Protein AF-A0A831JRF7-F1 (afdb_monomer)

Nearest PDB structures (foldseek):
  9fu0-assembly1_T  TM=4.481E-01  e=1.270E+00  Mycolicibacterium smegmatis
  1yxb-assembly1_C  TM=6.837E-01  e=8.583E+00  Streptomyces coelicolor
  7qho-assembly1_T  TM=4.606E-01  e=4.838E+00  Corynebacterium glutamicum ATCC 13032

Foldseek 3Di:
DVVVVVVVCCCVVPVVVVCVVVVQWDDDPNDIGGRDHDPPPPPPPDDPPPPDDPVLVVQLVVLVVQLVVCVVVVPVVSNVVSVVSNVVSVVVVCVVVVSVVVPPPPD

Sequence (107 aa):
RRHRKSVYVSLVQTHIPKMERAGMIRFDHHVVTLLKIPENVDVYMEMVEKHDISWSVFYAGISVIFGITGLWFNNIPLVVVSGIYLILSIIQHFRTYRVFSSGNSEE

Mean predicted aligned error: 13.36 Å

Radius of gyration: 23.33 Å; Cα contacts (8 Å, |Δi|>4): 66; chains: 1; bounding box: 46×23×65 Å

Structure (mmCIF, N/CA/C/O backbone):
data_AF-A0A831JRF7-F1
#
_entry.id   AF-A0A831JRF7-F1
#
loop_
_atom_site.group_PDB
_atom_site.id
_atom_site.type_symbol
_atom_site.label_atom_id
_atom_site.label_alt_id
_atom_site.label_comp_id
_atom_site.label_asym_id
_atom_site.label_entity_id
_atom_site.label_seq_id
_atom_site.pdbx_PDB_ins_code
_atom_site.Cartn_x
_atom_site.Cartn_y
_atom_site.Cartn_z
_atom_site.occupancy
_atom_site.B_iso_or_equiv
_atom_site.auth_seq_id
_atom_site.auth_comp_id
_atom_site.auth_asym_id
_atom_site.auth_atom_id
_atom_site.pdbx_PDB_model_num
ATOM 1 N N . ARG A 1 1 ? -1.668 4.698 40.638 1.00 61.50 1 ARG A N 1
ATOM 2 C CA . ARG A 1 1 ? -3.053 4.252 40.977 1.00 61.50 1 ARG A CA 1
ATOM 3 C C . ARG A 1 1 ? -4.151 5.010 40.212 1.00 61.50 1 ARG A C 1
ATOM 5 O O . ARG A 1 1 ? -5.027 4.336 39.689 1.00 61.50 1 ARG A O 1
ATOM 12 N N . ARG A 1 2 ? -4.115 6.353 40.095 1.00 64.25 2 ARG A N 1
ATOM 13 C CA . ARG A 1 2 ? -5.123 7.147 39.343 1.00 64.25 2 ARG A CA 1
ATOM 14 C C . ARG A 1 2 ? -5.305 6.719 37.877 1.00 64.25 2 ARG A C 1
ATOM 16 O O . ARG A 1 2 ? -6.433 6.471 37.473 1.00 64.25 2 ARG A O 1
ATOM 23 N N . HIS A 1 3 ? -4.215 6.527 37.132 1.00 68.12 3 HIS A N 1
ATOM 24 C CA . HIS A 1 3 ? -4.287 6.111 35.722 1.00 68.12 3 HIS A CA 1
ATOM 25 C C . HIS A 1 3 ? -4.990 4.761 35.517 1.00 68.12 3 HIS A C 1
ATOM 27 O O . HIS A 1 3 ? -5.821 4.641 34.629 1.00 68.12 3 HIS A O 1
ATOM 33 N N . ARG A 1 4 ? -4.762 3.768 36.393 1.00 73.81 4 ARG A N 1
ATOM 34 C CA . ARG A 1 4 ? -5.445 2.461 36.297 1.00 73.81 4 ARG A CA 1
ATOM 35 C C . ARG A 1 4 ? -6.962 2.583 36.450 1.00 73.81 4 ARG A C 1
ATOM 37 O O . ARG A 1 4 ? -7.690 1.896 35.749 1.00 73.81 4 ARG A O 1
ATOM 44 N N . LYS A 1 5 ? -7.434 3.465 37.340 1.00 77.06 5 LYS A N 1
ATOM 45 C CA . LYS A 1 5 ? -8.873 3.723 37.509 1.00 77.06 5 LYS A CA 1
ATOM 46 C C . LYS A 1 5 ? -9.468 4.425 36.291 1.00 77.06 5 LYS A C 1
ATOM 48 O O . LYS A 1 5 ? -10.535 4.027 35.855 1.00 77.06 5 LYS A O 1
ATOM 53 N N . SER A 1 6 ? -8.785 5.421 35.727 1.00 77.81 6 SER A N 1
ATOM 54 C CA . SER A 1 6 ? -9.292 6.127 34.540 1.00 77.81 6 SER A CA 1
ATOM 55 C C . SER A 1 6 ? -9.356 5.206 33.314 1.00 77.81 6 SER A C 1
ATOM 57 O O . SER A 1 6 ? -10.356 5.218 32.603 1.00 77.81 6 SER A O 1
ATOM 59 N N . VAL A 1 7 ? -8.343 4.357 33.116 1.00 74.25 7 VAL A N 1
ATOM 60 C CA . VAL A 1 7 ? -8.324 3.362 32.033 1.00 74.25 7 VAL A CA 1
ATOM 61 C C . VAL A 1 7 ? -9.439 2.330 32.216 1.00 74.25 7 VAL A C 1
ATOM 63 O O . VAL A 1 7 ? -10.178 2.067 31.273 1.00 74.25 7 VAL A O 1
ATOM 66 N N . TYR A 1 8 ? -9.611 1.802 33.434 1.00 79.94 8 TYR A N 1
ATOM 67 C CA . TYR A 1 8 ? -10.692 0.863 33.750 1.00 79.94 8 TYR A CA 1
ATOM 68 C C . TYR A 1 8 ? -12.075 1.464 33.468 1.00 79.94 8 TYR A C 1
ATOM 70 O O . TYR A 1 8 ? -12.901 0.837 32.815 1.00 79.94 8 TYR A O 1
ATOM 78 N N . VAL A 1 9 ? -12.304 2.702 33.911 1.00 82.31 9 VAL A N 1
ATOM 79 C CA . VAL A 1 9 ? -13.576 3.406 33.711 1.00 82.31 9 VAL A CA 1
ATOM 80 C C . VAL A 1 9 ? -13.852 3.634 32.223 1.00 82.31 9 VAL A C 1
ATOM 82 O O . VAL A 1 9 ? -14.947 3.320 31.773 1.00 82.31 9 VAL A O 1
ATOM 85 N N . SER A 1 10 ? -12.865 4.085 31.443 1.00 80.81 10 SER A N 1
ATOM 86 C CA . SER A 1 10 ? -13.033 4.288 29.995 1.00 80.81 10 SER A CA 1
ATOM 87 C C . SER A 1 10 ? -13.355 2.984 29.249 1.00 80.81 10 SER A C 1
ATOM 89 O O . SER A 1 10 ? -14.281 2.936 28.436 1.00 80.81 10 SER A O 1
ATOM 91 N N . LEU A 1 11 ? -12.636 1.898 29.560 1.00 80.56 11 LEU A N 1
ATOM 92 C CA . LEU A 1 11 ? -12.875 0.574 28.973 1.00 80.56 11 LEU A CA 1
ATOM 93 C C . LEU A 1 11 ? -14.292 0.072 29.260 1.00 80.56 11 LEU A C 1
ATOM 95 O O . LEU A 1 11 ? -14.998 -0.326 28.336 1.00 80.56 11 LEU A O 1
ATOM 99 N N . VAL A 1 12 ? -14.713 0.123 30.524 1.00 81.75 12 VAL A N 1
ATOM 100 C CA . VAL A 1 12 ? -16.012 -0.408 30.954 1.00 81.75 12 VAL A CA 1
ATOM 101 C C . VAL A 1 12 ? -17.173 0.470 30.486 1.00 81.75 12 VAL A C 1
ATOM 103 O O . VAL A 1 12 ? -18.211 -0.061 30.111 1.00 81.75 12 VAL A O 1
ATOM 106 N N . GLN A 1 13 ? -17.021 1.797 30.471 1.00 82.88 13 GLN A N 1
ATOM 107 C CA . GLN A 1 13 ? -18.108 2.706 30.091 1.00 82.88 13 GLN A CA 1
ATOM 108 C C . GLN A 1 13 ? -18.294 2.824 28.578 1.00 82.88 13 GLN A C 1
ATOM 110 O O . GLN A 1 13 ? -19.425 2.925 28.109 1.00 82.88 13 GLN A O 1
ATOM 115 N N . THR A 1 14 ? -17.202 2.819 27.812 1.00 79.69 14 THR A N 1
ATOM 116 C CA . THR A 1 14 ? -17.258 3.173 26.387 1.00 79.69 14 THR A CA 1
ATOM 117 C C . THR A 1 14 ? -16.970 1.976 25.492 1.00 79.69 14 THR A C 1
ATOM 119 O O . THR A 1 14 ? -17.715 1.717 24.545 1.00 79.69 14 THR A O 1
ATOM 122 N N . HIS A 1 15 ? -15.901 1.228 25.773 1.00 80.31 15 HIS A N 1
ATOM 123 C CA . HIS A 1 15 ? -15.430 0.181 24.865 1.00 80.31 15 HIS A CA 1
ATOM 124 C C . HIS A 1 15 ? -16.254 -1.102 24.981 1.00 80.31 15 HIS A C 1
ATOM 126 O O . HIS A 1 15 ? -16.730 -1.595 23.961 1.00 80.31 15 HIS A O 1
ATOM 132 N N . ILE A 1 16 ? -16.487 -1.610 26.195 1.00 84.62 16 ILE A N 1
ATOM 133 C CA . ILE A 1 16 ? -17.238 -2.858 26.407 1.00 84.62 16 ILE A CA 1
ATOM 134 C C . ILE A 1 16 ? -18.660 -2.781 25.821 1.00 84.62 16 ILE A C 1
ATOM 136 O O . ILE A 1 16 ? -18.981 -3.638 24.997 1.00 84.62 16 ILE A O 1
ATOM 140 N N . PRO A 1 17 ? -19.478 -1.743 26.097 1.00 82.06 17 PRO A N 1
ATOM 141 C CA . PRO A 1 17 ? -20.827 -1.657 25.535 1.00 82.06 17 PRO A CA 1
ATOM 142 C C . PRO A 1 17 ? -20.826 -1.533 24.010 1.00 82.06 17 PRO A C 1
ATOM 144 O O . PRO A 1 17 ? -21.740 -2.000 23.337 1.00 82.06 17 PRO A O 1
ATOM 147 N N . LYS A 1 18 ? -19.796 -0.902 23.431 1.00 79.81 18 LYS A N 1
ATOM 148 C CA . LYS A 1 18 ? -19.655 -0.799 21.974 1.00 79.81 18 LYS A CA 1
ATOM 149 C C . LYS A 1 18 ? -19.325 -2.155 21.348 1.00 79.81 18 LYS A C 1
ATOM 151 O O . LYS A 1 18 ? -19.909 -2.485 20.322 1.00 79.81 18 LYS A O 1
ATOM 156 N N . MET A 1 19 ? -18.433 -2.932 21.961 1.00 79.31 19 MET A N 1
ATOM 157 C CA . MET A 1 19 ? -18.086 -4.272 21.476 1.00 79.31 19 MET A CA 1
ATOM 158 C C . MET A 1 19 ? -19.216 -5.289 21.696 1.00 79.31 19 MET A C 1
ATOM 160 O O . MET A 1 19 ? -19.385 -6.184 20.874 1.00 79.31 19 MET A O 1
ATOM 164 N N . GLU A 1 20 ? -20.011 -5.128 22.757 1.00 81.06 20 GLU A N 1
ATOM 165 C CA . GLU A 1 20 ? -21.203 -5.943 23.014 1.00 81.06 20 GLU A CA 1
ATOM 166 C C . GLU A 1 20 ? -22.322 -5.656 22.006 1.00 81.06 20 GLU A C 1
ATOM 168 O O . GLU A 1 20 ? -22.865 -6.583 21.410 1.00 81.06 20 GLU A O 1
ATOM 173 N N . ARG A 1 21 ? -22.596 -4.377 21.706 1.00 78.62 21 ARG A N 1
ATOM 174 C CA . ARG A 1 21 ? -23.518 -3.998 20.617 1.00 78.62 21 ARG A CA 1
ATOM 175 C C . ARG A 1 21 ? -23.060 -4.491 19.244 1.00 78.62 21 ARG A C 1
ATOM 177 O O . ARG A 1 21 ? -23.896 -4.765 18.395 1.00 78.62 21 ARG A O 1
ATOM 184 N N . ALA A 1 22 ? -21.750 -4.594 19.028 1.00 76.50 22 ALA A N 1
ATOM 185 C CA . ALA A 1 22 ? -21.171 -5.133 17.800 1.00 76.50 22 ALA A CA 1
ATOM 186 C C . ALA A 1 22 ? -21.178 -6.675 17.744 1.00 76.50 22 ALA A C 1
ATOM 188 O O . ALA A 1 22 ? -20.666 -7.243 16.786 1.00 76.50 22 ALA A O 1
ATOM 189 N N . GLY A 1 23 ? -21.702 -7.361 18.769 1.00 76.31 23 GLY A N 1
ATOM 190 C CA . GLY A 1 23 ? -21.769 -8.825 18.819 1.00 76.31 23 GLY A CA 1
ATOM 191 C C . GLY A 1 23 ? -20.414 -9.525 18.974 1.00 76.31 23 GLY A C 1
ATOM 192 O O . GLY A 1 23 ? -20.346 -10.747 18.877 1.00 76.31 23 GLY A O 1
ATOM 193 N N . MET A 1 24 ? -19.334 -8.777 19.230 1.00 75.25 24 MET A N 1
ATOM 194 C CA . MET A 1 24 ? -17.976 -9.328 19.330 1.00 75.25 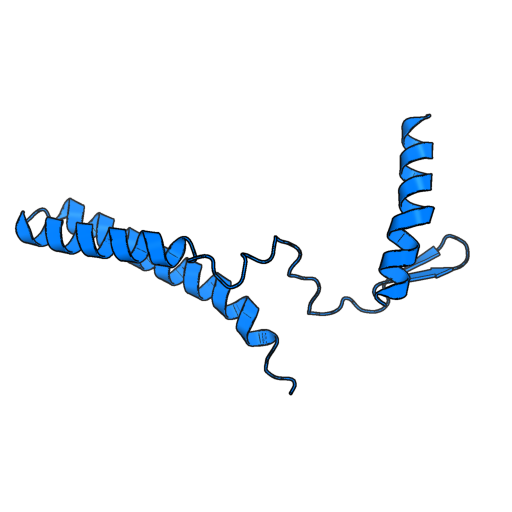24 MET A CA 1
ATOM 195 C C . MET A 1 24 ? -17.729 -9.997 20.686 1.00 75.25 24 MET A C 1
ATOM 197 O O . MET A 1 24 ? -17.016 -10.999 20.779 1.00 75.25 24 MET A O 1
ATOM 201 N N . ILE A 1 25 ? -18.322 -9.445 21.748 1.00 82.44 25 ILE A N 1
ATOM 202 C CA . ILE A 1 25 ? -18.201 -9.953 23.116 1.00 82.44 25 ILE A CA 1
ATOM 203 C C . ILE A 1 25 ? -19.558 -9.974 23.821 1.00 82.44 25 ILE A C 1
ATOM 205 O O . ILE A 1 25 ? -20.467 -9.235 23.459 1.00 82.44 25 ILE A O 1
ATOM 209 N N . ARG A 1 26 ? -19.664 -10.774 24.877 1.00 81.31 26 ARG A N 1
ATOM 210 C CA . ARG A 1 26 ? -20.717 -10.708 25.893 1.00 81.31 26 ARG A CA 1
ATOM 211 C C . ARG A 1 26 ? -20.070 -10.347 27.218 1.00 81.31 26 ARG A C 1
ATOM 213 O O . ARG A 1 26 ? -19.081 -10.981 27.596 1.00 81.31 26 ARG A O 1
ATOM 220 N N . PHE A 1 27 ? -20.608 -9.346 27.904 1.00 80.06 27 PHE A N 1
ATOM 221 C CA . PHE A 1 27 ? -20.111 -8.946 29.212 1.00 80.06 27 PHE A CA 1
ATOM 222 C C . PHE A 1 27 ? -21.134 -9.295 30.286 1.00 80.06 27 PHE A C 1
ATOM 224 O O . PHE A 1 27 ? -22.225 -8.737 30.316 1.00 80.06 27 PHE A O 1
ATOM 231 N N . ASP A 1 28 ? -20.776 -10.217 31.177 1.00 80.44 28 ASP A N 1
ATOM 232 C CA . ASP A 1 28 ? -21.644 -10.628 32.277 1.00 80.44 28 ASP A CA 1
ATOM 233 C C . ASP A 1 28 ? -20.858 -10.701 33.587 1.00 80.44 28 ASP A C 1
ATOM 235 O O . ASP A 1 28 ? -19.804 -11.326 33.644 1.00 80.44 28 ASP A O 1
ATOM 239 N N . HIS A 1 29 ? -21.336 -10.031 34.639 1.00 78.31 29 HIS A N 1
ATOM 240 C CA . HIS A 1 29 ? -20.742 -10.057 35.986 1.00 78.31 29 HIS A CA 1
ATOM 241 C C . HIS A 1 29 ? -19.195 -9.935 36.032 1.00 78.31 29 HIS A C 1
ATOM 243 O O . HIS A 1 29 ? -18.534 -10.648 36.781 1.00 78.31 29 HIS A O 1
ATOM 249 N N . HIS A 1 30 ? -18.608 -8.989 35.282 1.00 76.12 30 HIS A N 1
ATOM 250 C CA . HIS A 1 30 ? -17.147 -8.772 35.145 1.00 76.12 30 HIS A CA 1
ATOM 251 C C . HIS A 1 30 ? -16.381 -9.836 34.340 1.00 76.12 30 HIS A C 1
ATOM 253 O O . HIS A 1 30 ? -15.154 -9.769 34.244 1.00 76.12 30 HIS A O 1
ATOM 259 N N . VAL A 1 31 ? -17.084 -10.772 33.711 1.00 78.81 31 VAL A N 1
ATOM 260 C CA . VAL A 1 31 ? -16.527 -11.775 32.807 1.00 78.81 31 VAL A CA 1
ATOM 261 C C . VAL A 1 31 ? -16.793 -11.346 31.365 1.00 78.81 31 VAL A C 1
ATOM 263 O O . VAL A 1 31 ? -17.931 -11.105 30.963 1.00 78.81 31 VAL A O 1
ATOM 266 N N . VAL A 1 32 ? -15.725 -11.235 30.575 1.00 81.56 32 VAL A N 1
ATOM 267 C CA . VAL A 1 32 ? -15.796 -10.958 29.135 1.00 81.56 32 VAL A CA 1
ATOM 268 C C . VAL A 1 32 ? -15.710 -12.289 28.396 1.00 81.56 32 VAL A C 1
ATOM 270 O O . VAL A 1 32 ? -14.699 -12.980 28.495 1.00 81.56 32 VAL A O 1
ATOM 273 N N . THR A 1 33 ? -16.747 -12.636 27.639 1.00 82.06 33 THR A N 1
ATOM 274 C CA . THR A 1 33 ? -16.759 -13.818 26.766 1.00 82.06 33 THR A CA 1
ATOM 275 C C . THR A 1 33 ? -16.698 -13.372 25.310 1.00 82.06 33 THR A C 1
ATOM 277 O O . THR A 1 33 ? -17.527 -12.571 24.885 1.00 82.06 33 THR A O 1
ATOM 280 N N . LEU A 1 34 ? -15.733 -13.873 24.537 1.00 79.19 34 LEU A N 1
ATOM 281 C CA . LEU A 1 34 ? -15.647 -13.612 23.095 1.00 79.19 34 LEU A CA 1
ATOM 282 C C . LEU A 1 34 ? -16.710 -14.454 22.372 1.00 79.19 34 LEU A C 1
ATOM 284 O O . LEU A 1 34 ? -16.742 -15.666 22.577 1.00 79.19 34 LEU A O 1
ATOM 288 N N . LEU A 1 35 ? -17.595 -13.841 21.577 1.00 73.56 35 LEU A N 1
ATOM 289 C CA . LEU A 1 35 ? -18.784 -14.550 21.076 1.00 73.56 35 LEU A CA 1
ATOM 290 C C . LEU A 1 35 ? -18.592 -15.217 19.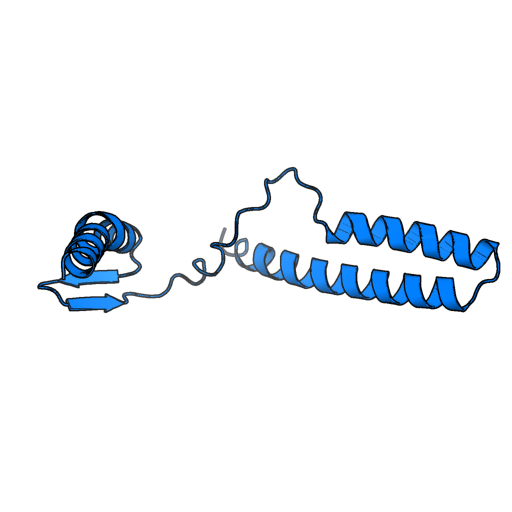709 1.00 73.56 35 LEU A C 1
ATOM 292 O O . LEU A 1 35 ? -18.945 -16.377 19.547 1.00 73.56 35 LEU A O 1
ATOM 296 N N . LYS A 1 36 ? -18.000 -14.531 18.742 1.00 65.69 36 LYS A N 1
ATOM 297 C CA . LYS A 1 36 ? -17.409 -15.075 17.509 1.00 65.69 36 LYS A CA 1
ATOM 298 C C . LYS A 1 36 ? -16.689 -13.883 16.898 1.00 65.69 36 LYS A C 1
ATOM 300 O O . LYS A 1 36 ? -17.282 -12.809 16.835 1.00 65.69 36 LYS A O 1
ATOM 305 N N . ILE A 1 37 ? -15.416 -14.023 16.537 1.00 61.59 37 ILE A N 1
ATOM 306 C CA . ILE A 1 37 ? -14.715 -12.942 15.834 1.00 61.59 37 ILE A CA 1
ATOM 307 C C . ILE A 1 37 ? -15.426 -12.812 14.484 1.00 61.59 37 ILE A C 1
ATOM 309 O O . ILE A 1 37 ? -15.470 -13.807 13.758 1.00 61.59 37 ILE A O 1
ATOM 313 N N . PRO A 1 38 ? -16.046 -11.666 14.160 1.00 56.12 38 PRO A N 1
ATOM 314 C CA . PRO A 1 38 ? -16.535 -11.454 12.809 1.00 56.12 38 PRO A CA 1
ATOM 315 C C . PRO A 1 38 ? -15.317 -11.539 11.883 1.00 56.12 38 PRO A C 1
ATOM 317 O O . PRO A 1 38 ? -14.334 -10.836 12.123 1.00 56.12 38 PRO A O 1
ATOM 320 N N . GLU A 1 39 ? -15.357 -12.386 10.850 1.00 56.94 39 GLU A N 1
ATOM 321 C CA . GLU A 1 39 ? -14.289 -12.522 9.830 1.00 56.94 39 GLU A CA 1
ATOM 322 C C . GLU A 1 39 ? -13.935 -11.178 9.156 1.00 56.94 39 GLU A C 1
ATOM 324 O O . GLU A 1 39 ? -12.896 -11.012 8.532 1.00 56.94 39 GLU A O 1
ATOM 329 N N . ASN A 1 40 ? -14.788 -10.184 9.364 1.00 54.00 40 ASN A N 1
ATOM 330 C CA . ASN A 1 40 ? -14.771 -8.819 8.881 1.00 54.00 40 ASN A CA 1
ATOM 331 C C . ASN A 1 40 ? -14.168 -7.787 9.869 1.00 54.00 40 ASN A C 1
ATOM 333 O O . ASN A 1 40 ? -14.195 -6.592 9.581 1.00 54.00 40 ASN A O 1
ATOM 337 N N . VAL A 1 41 ? -13.604 -8.196 11.018 1.00 54.44 41 VAL A N 1
ATOM 338 C CA . VAL A 1 41 ? -12.894 -7.283 11.957 1.00 54.44 41 VAL A CA 1
ATOM 339 C C . VAL A 1 41 ? -11.433 -7.016 11.562 1.00 54.44 41 VAL A C 1
ATOM 341 O O . VAL A 1 41 ? -10.812 -6.100 12.101 1.00 54.44 41 VAL A O 1
ATOM 344 N N . ASP A 1 42 ? -10.904 -7.711 10.554 1.00 53.56 42 ASP A N 1
ATOM 345 C CA . ASP A 1 42 ? -9.526 -7.531 10.067 1.00 53.56 42 ASP A CA 1
ATOM 346 C C . ASP A 1 42 ? -9.255 -6.188 9.355 1.00 53.56 42 ASP A C 1
ATOM 348 O O . ASP A 1 42 ? -8.130 -5.928 8.928 1.00 53.56 42 ASP A O 1
ATOM 352 N N . VAL A 1 43 ? -10.235 -5.281 9.260 1.00 54.84 43 VAL A N 1
ATOM 353 C CA . VAL A 1 43 ? -10.073 -3.996 8.558 1.00 54.84 43 VAL A CA 1
ATOM 354 C C . VAL A 1 43 ? -10.400 -2.808 9.468 1.00 54.84 43 VAL A C 1
ATOM 356 O O . VAL A 1 43 ? -11.354 -2.066 9.263 1.00 54.84 43 VAL A O 1
ATOM 359 N N . TYR A 1 44 ? -9.565 -2.607 10.489 1.00 51.19 44 TYR A N 1
ATOM 360 C CA . TYR A 1 44 ? -9.449 -1.340 11.233 1.00 51.19 44 TYR A CA 1
ATOM 361 C C . TYR A 1 44 ? -8.079 -0.678 11.006 1.00 51.19 44 TYR A C 1
ATOM 363 O O . TYR A 1 44 ? -7.460 -0.142 11.921 1.00 51.19 44 TYR A O 1
ATOM 371 N N . MET A 1 45 ? -7.597 -0.704 9.768 1.00 51.06 45 MET A N 1
ATOM 372 C CA . MET A 1 45 ? -6.662 0.297 9.262 1.00 51.0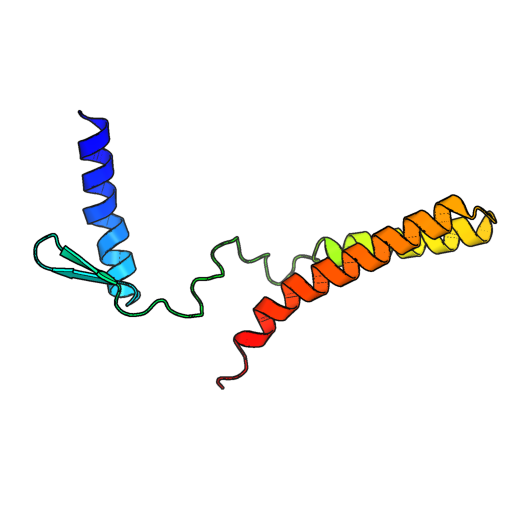6 45 MET A CA 1
ATOM 373 C C . MET A 1 45 ? -7.482 1.109 8.274 1.00 51.06 45 MET A C 1
ATOM 375 O O . MET A 1 45 ? -7.850 0.576 7.236 1.00 51.06 45 MET A O 1
ATOM 379 N N . GLU A 1 46 ? -7.877 2.307 8.705 1.00 49.28 46 GLU A N 1
ATOM 380 C CA . GLU A 1 46 ? -8.309 3.447 7.892 1.00 49.28 46 GLU A CA 1
ATOM 381 C C . GLU A 1 46 ? -8.764 3.069 6.476 1.00 49.28 46 GLU A C 1
ATOM 383 O O . GLU A 1 46 ? -7.948 2.798 5.595 1.00 49.28 46 GLU A O 1
ATOM 388 N N . MET A 1 47 ? -10.086 3.028 6.266 1.00 54.31 47 MET A N 1
ATOM 389 C CA . MET A 1 47 ? -10.655 3.045 4.921 1.00 54.31 47 MET A CA 1
ATOM 390 C C . MET A 1 47 ? -9.965 4.173 4.153 1.00 54.31 47 MET A C 1
ATOM 392 O O . MET A 1 47 ? -10.263 5.342 4.382 1.00 54.31 47 MET A O 1
ATOM 396 N N . VAL A 1 48 ? -9.034 3.811 3.269 1.00 54.66 48 VAL A N 1
ATOM 397 C CA . VAL A 1 48 ? -8.533 4.704 2.231 1.00 54.66 48 VAL A CA 1
ATOM 398 C C . VAL A 1 48 ? -9.789 5.183 1.515 1.00 54.66 48 VAL A C 1
ATOM 400 O O . VAL A 1 48 ? -10.574 4.353 1.043 1.00 54.66 48 VAL A O 1
ATOM 403 N N . GLU A 1 49 ? -10.056 6.489 1.573 1.00 53.25 49 GLU A N 1
ATOM 404 C CA . GLU A 1 49 ? -11.261 7.089 1.005 1.00 53.25 49 GLU A CA 1
ATOM 405 C C . GLU A 1 49 ? -11.493 6.515 -0.398 1.00 53.25 49 GLU A C 1
ATOM 407 O O . GLU A 1 49 ? -10.553 6.369 -1.175 1.00 53.25 49 GLU A O 1
ATOM 412 N N . LYS A 1 50 ? -12.742 6.170 -0.743 1.00 54.56 50 LYS A N 1
ATOM 413 C CA . LYS A 1 50 ? -13.111 5.515 -2.021 1.00 54.56 50 LYS A CA 1
ATOM 414 C C . LYS A 1 50 ? -12.608 6.234 -3.290 1.00 54.56 50 LYS A C 1
ATOM 416 O O . LYS A 1 50 ? -12.726 5.673 -4.374 1.00 54.56 50 LYS A O 1
ATOM 421 N N . HIS A 1 51 ? -12.101 7.459 -3.164 1.00 53.38 51 HIS A N 1
ATOM 422 C CA . HIS A 1 51 ? -11.570 8.283 -4.248 1.00 53.38 51 HIS A CA 1
ATOM 423 C C . HIS A 1 51 ? -10.048 8.459 -4.222 1.00 53.38 51 HIS A C 1
ATOM 425 O O . HIS A 1 51 ? -9.524 9.168 -5.079 1.00 53.38 51 HIS A O 1
ATOM 431 N N . ASP A 1 52 ? -9.335 7.832 -3.287 1.00 61.66 52 ASP A N 1
ATOM 432 C CA . ASP A 1 52 ? -7.894 8.013 -3.183 1.00 61.66 52 ASP A CA 1
ATOM 433 C C . ASP A 1 52 ? -7.150 6.980 -4.039 1.00 61.66 52 ASP A C 1
ATOM 435 O O . ASP A 1 52 ? -7.392 5.766 -3.981 1.00 61.66 52 ASP A O 1
ATOM 439 N N . ILE A 1 53 ? -6.249 7.469 -4.890 1.00 66.12 53 ILE A N 1
ATOM 440 C CA . ILE A 1 53 ? -5.451 6.614 -5.767 1.00 66.12 53 ILE A CA 1
ATOM 441 C C . ILE A 1 53 ? -4.519 5.805 -4.869 1.00 66.12 53 ILE A C 1
ATOM 443 O O . ILE A 1 53 ? -3.679 6.366 -4.168 1.00 66.12 53 ILE A O 1
ATOM 447 N N . SER A 1 54 ? -4.626 4.473 -4.907 1.00 74.31 54 SER A N 1
ATOM 448 C CA . SER A 1 54 ? -3.726 3.622 -4.127 1.00 74.31 54 SER A CA 1
ATOM 449 C C . SER A 1 54 ? -2.272 3.964 -4.457 1.00 74.31 54 SER A C 1
ATOM 451 O O . SER A 1 54 ? -1.894 3.973 -5.631 1.00 74.31 54 SER A O 1
ATOM 453 N N . TRP A 1 55 ? -1.438 4.170 -3.434 1.00 76.50 55 TRP A N 1
ATOM 454 C CA . TRP A 1 55 ? -0.005 4.446 -3.597 1.00 76.50 55 TRP A CA 1
ATOM 455 C C . TRP A 1 55 ? 0.684 3.466 -4.559 1.00 76.50 55 TRP A C 1
ATOM 457 O O . TRP A 1 55 ? 1.543 3.868 -5.339 1.00 76.50 55 TRP A O 1
ATOM 467 N N . SER A 1 56 ? 0.249 2.201 -4.593 1.00 77.31 56 SER A N 1
ATOM 468 C CA . SER A 1 56 ? 0.721 1.211 -5.566 1.00 77.31 56 SER A CA 1
ATOM 469 C C . SER A 1 56 ? 0.541 1.680 -7.019 1.00 77.31 56 SER A C 1
ATOM 471 O O . SER A 1 56 ? 1.481 1.625 -7.805 1.00 77.31 56 SER A O 1
ATOM 473 N N . VAL A 1 57 ? -0.632 2.202 -7.385 1.00 80.69 57 VAL A N 1
ATOM 474 C CA . VAL A 1 57 ? -0.932 2.665 -8.751 1.00 80.69 57 VAL A CA 1
ATOM 475 C C . VAL A 1 57 ? -0.047 3.854 -9.126 1.00 80.69 57 VAL A C 1
ATOM 477 O O . VAL A 1 57 ? 0.511 3.883 -10.223 1.00 80.69 57 VAL A O 1
ATOM 480 N N . PHE A 1 58 ? 0.157 4.786 -8.194 1.00 82.94 58 PHE A N 1
ATOM 481 C CA . PHE A 1 58 ? 1.063 5.918 -8.384 1.00 82.94 58 PHE A CA 1
ATOM 482 C C . PHE A 1 58 ? 2.507 5.459 -8.654 1.00 82.94 58 PHE A C 1
ATOM 484 O O . PHE A 1 58 ? 3.114 5.854 -9.652 1.00 82.94 58 PHE A O 1
ATOM 491 N N . TYR A 1 59 ? 3.038 4.551 -7.828 1.00 82.50 59 TYR A N 1
ATOM 492 C CA . TYR A 1 59 ? 4.385 4.005 -8.020 1.00 82.50 59 TYR A CA 1
ATOM 493 C C . TYR A 1 59 ? 4.509 3.113 -9.264 1.00 82.50 59 TYR A C 1
ATOM 495 O O . TYR A 1 59 ? 5.574 3.089 -9.881 1.00 82.50 59 TYR A O 1
ATOM 503 N N . ALA A 1 60 ? 3.441 2.420 -9.673 1.00 86.56 60 ALA A N 1
ATOM 504 C CA . ALA A 1 60 ? 3.424 1.645 -10.914 1.00 86.56 60 ALA A CA 1
ATOM 505 C C . ALA A 1 60 ? 3.577 2.556 -12.140 1.00 86.56 60 ALA A C 1
ATOM 507 O O . ALA A 1 60 ? 4.407 2.282 -13.004 1.00 86.56 60 ALA A O 1
ATOM 508 N N . GLY A 1 61 ? 2.836 3.668 -12.192 1.00 88.38 61 GLY A N 1
ATOM 509 C CA . GLY A 1 61 ? 2.961 4.650 -13.272 1.00 88.38 61 GLY A CA 1
ATOM 510 C C . GLY A 1 61 ? 4.364 5.258 -13.347 1.00 88.38 61 GLY A C 1
ATOM 511 O O . GLY A 1 61 ? 4.967 5.301 -14.418 1.00 88.38 61 GLY A O 1
ATOM 512 N N . ILE A 1 62 ? 4.922 5.651 -12.198 1.00 88.94 62 ILE A N 1
ATOM 513 C CA . ILE A 1 62 ? 6.294 6.176 -12.107 1.00 88.94 62 ILE A CA 1
ATOM 514 C C . ILE A 1 62 ? 7.322 5.148 -12.589 1.00 88.94 62 ILE A C 1
ATOM 516 O O . ILE A 1 62 ? 8.227 5.488 -13.350 1.00 88.94 62 ILE A O 1
ATOM 520 N N . SER A 1 63 ? 7.177 3.890 -12.173 1.00 88.06 63 SER A N 1
ATOM 521 C CA . SER A 1 63 ? 8.042 2.801 -12.620 1.00 88.06 63 SER A CA 1
ATOM 522 C C . SER A 1 63 ? 8.004 2.654 -14.144 1.00 88.06 63 SER A C 1
ATOM 524 O O . SER A 1 63 ? 9.056 2.673 -14.770 1.00 88.06 63 SER A O 1
ATOM 526 N N . VAL A 1 64 ? 6.824 2.630 -14.772 1.00 90.62 64 VAL A N 1
ATOM 527 C CA . VAL A 1 64 ? 6.712 2.542 -16.241 1.00 90.62 64 VAL A CA 1
ATOM 528 C C . VAL A 1 64 ? 7.437 3.700 -16.936 1.00 90.62 64 VAL A C 1
ATOM 530 O O . VAL A 1 64 ? 8.185 3.467 -17.887 1.00 90.62 64 VAL A O 1
ATOM 533 N N . ILE A 1 65 ? 7.275 4.933 -16.443 1.00 91.81 65 ILE A N 1
ATOM 534 C CA . ILE A 1 65 ? 7.954 6.118 -16.993 1.00 91.81 65 ILE A CA 1
ATOM 535 C C . ILE A 1 65 ? 9.476 5.961 -16.900 1.00 91.81 65 ILE A C 1
ATOM 537 O O . ILE A 1 65 ? 10.185 6.183 -17.887 1.00 91.81 65 ILE A O 1
ATOM 541 N N . PHE A 1 66 ? 9.993 5.539 -15.744 1.00 86.50 66 PHE A N 1
ATOM 542 C CA . PHE A 1 66 ? 11.422 5.286 -15.584 1.00 86.50 66 PHE A CA 1
ATOM 543 C C . PHE A 1 66 ? 11.911 4.132 -16.459 1.00 86.50 66 PHE A C 1
ATOM 545 O O . PHE A 1 66 ? 12.967 4.259 -17.068 1.00 86.50 66 PHE A O 1
ATOM 552 N N . GLY A 1 67 ? 11.147 3.051 -16.608 1.00 87.56 67 GLY A N 1
ATOM 553 C CA . GLY A 1 67 ? 11.493 1.934 -17.486 1.00 87.56 67 GLY A CA 1
ATOM 554 C C . GLY A 1 67 ? 11.630 2.357 -18.948 1.00 87.56 67 GLY A C 1
ATOM 555 O O . GLY A 1 67 ? 12.642 2.056 -19.580 1.00 87.56 67 GLY A O 1
ATOM 556 N N . ILE A 1 68 ? 10.661 3.122 -19.464 1.00 90.56 68 ILE A N 1
ATOM 557 C CA . ILE A 1 68 ? 10.703 3.677 -20.827 1.00 90.56 68 ILE A CA 1
ATOM 558 C C . ILE A 1 68 ? 11.910 4.606 -20.987 1.00 90.56 68 ILE A C 1
ATOM 560 O O . ILE A 1 68 ? 12.644 4.506 -21.968 1.00 90.56 68 ILE A O 1
ATOM 564 N N . THR A 1 69 ? 12.155 5.467 -19.999 1.00 88.69 69 THR A N 1
ATOM 565 C CA . THR A 1 69 ? 13.304 6.382 -19.999 1.00 88.69 69 THR A CA 1
ATOM 566 C C . THR A 1 69 ? 14.623 5.604 -20.013 1.00 88.69 69 THR A C 1
ATOM 568 O O . THR A 1 69 ? 15.512 5.899 -20.808 1.00 88.69 69 THR A O 1
ATOM 571 N N . GLY A 1 70 ? 14.743 4.555 -19.198 1.00 85.69 70 GLY A N 1
ATOM 572 C CA . GLY A 1 70 ? 15.916 3.682 -19.154 1.00 85.69 70 GLY A CA 1
ATOM 573 C C . GLY A 1 70 ? 16.195 2.991 -20.485 1.00 85.69 70 GLY A C 1
ATOM 574 O O . GLY A 1 70 ? 17.351 2.932 -20.898 1.00 85.69 70 GLY A O 1
ATOM 575 N N . LEU A 1 71 ? 1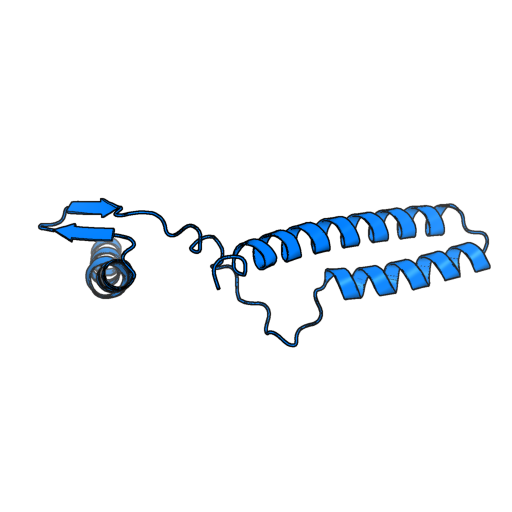5.152 2.538 -21.190 1.00 88.06 71 LEU A N 1
ATOM 576 C CA . LEU A 1 71 ? 15.283 1.977 -22.538 1.00 88.06 71 LEU A CA 1
ATOM 577 C C . LEU A 1 71 ? 15.762 3.027 -23.547 1.00 88.06 71 LEU 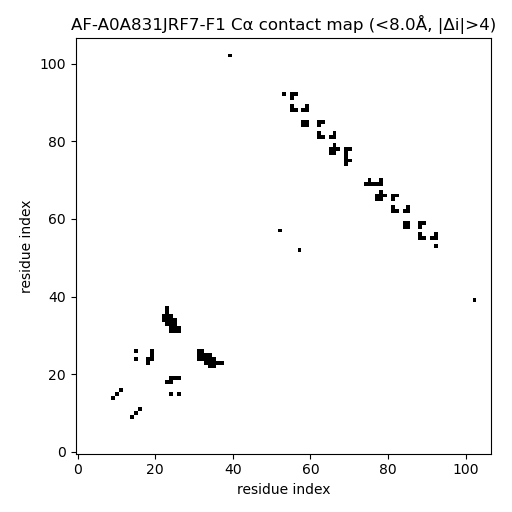A C 1
ATOM 579 O O . LEU A 1 71 ? 16.637 2.737 -24.358 1.00 88.06 71 LEU A O 1
ATOM 583 N N . TRP A 1 72 ? 15.242 4.254 -23.463 1.00 90.31 72 TRP A N 1
ATOM 584 C CA . TRP A 1 72 ? 15.622 5.361 -24.345 1.00 90.31 72 TRP A CA 1
ATOM 585 C C . TRP A 1 72 ? 17.104 5.746 -24.212 1.00 90.31 72 TRP A C 1
ATOM 587 O O . TRP A 1 72 ? 17.773 6.008 -25.208 1.00 90.31 72 TRP A O 1
ATOM 597 N N . PHE A 1 73 ? 17.639 5.714 -22.988 1.00 90.06 73 PHE A N 1
ATOM 598 C CA . PHE A 1 73 ? 19.054 5.977 -22.695 1.00 90.06 73 PHE A CA 1
ATOM 599 C C . PHE A 1 73 ? 19.945 4.720 -22.731 1.00 90.06 73 PHE A C 1
ATOM 601 O O . PHE A 1 73 ? 21.125 4.803 -22.391 1.00 90.06 73 PHE A O 1
ATOM 608 N N . ASN A 1 74 ? 19.398 3.559 -23.113 1.00 8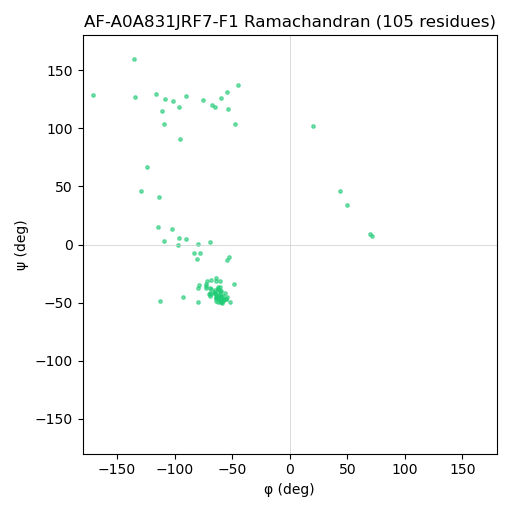7.06 74 ASN A N 1
ATOM 609 C CA . ASN A 1 74 ? 20.068 2.253 -23.087 1.00 87.06 74 ASN A CA 1
ATOM 610 C C . ASN A 1 74 ? 20.744 1.927 -21.731 1.00 87.06 74 ASN A C 1
ATOM 612 O O . ASN A 1 74 ? 21.811 1.313 -21.658 1.00 87.06 74 ASN A O 1
ATOM 616 N N . ASN A 1 75 ? 20.133 2.378 -20.633 1.00 88.06 75 ASN A N 1
ATOM 617 C CA . ASN A 1 75 ? 20.656 2.248 -19.279 1.00 88.06 75 ASN A CA 1
ATOM 618 C C . ASN A 1 75 ? 20.061 1.005 -18.602 1.00 88.06 75 ASN A C 1
ATOM 620 O O . ASN A 1 75 ? 19.008 1.060 -17.962 1.00 88.06 75 ASN A O 1
ATOM 624 N N . ILE A 1 76 ? 20.752 -0.128 -18.753 1.00 85.56 76 ILE A N 1
ATOM 625 C CA . ILE A 1 76 ? 20.316 -1.433 -18.230 1.00 85.56 76 ILE A CA 1
ATOM 626 C C . ILE A 1 76 ? 20.018 -1.408 -16.715 1.00 85.56 76 ILE A C 1
ATOM 628 O O . ILE A 1 76 ? 18.955 -1.900 -16.331 1.00 85.56 76 ILE A O 1
ATOM 632 N N . PRO A 1 77 ? 20.856 -0.807 -15.841 1.00 87.44 77 PRO A N 1
ATOM 633 C CA . PRO A 1 77 ? 20.553 -0.715 -14.410 1.00 87.44 77 PRO A CA 1
ATOM 634 C C . PRO A 1 77 ? 19.215 -0.033 -14.107 1.00 87.44 77 PRO A C 1
ATOM 636 O O . PRO A 1 77 ? 18.460 -0.503 -13.257 1.00 87.44 77 PRO A O 1
ATOM 639 N N . LEU A 1 78 ? 18.894 1.048 -14.821 1.00 82.94 78 LEU A N 1
ATOM 640 C CA . LEU A 1 78 ? 17.672 1.819 -14.592 1.00 82.94 78 LEU A CA 1
ATOM 641 C C . LEU A 1 78 ? 16.417 1.027 -14.990 1.00 82.94 78 LEU A C 1
ATOM 643 O O . LEU A 1 78 ? 15.420 1.042 -14.268 1.00 82.94 78 LEU A O 1
ATOM 647 N N . VAL A 1 79 ? 16.492 0.264 -16.084 1.00 84.69 79 VAL A N 1
ATOM 648 C CA . VAL A 1 79 ? 15.417 -0.641 -16.524 1.00 84.69 79 VAL A CA 1
ATOM 649 C C . VAL A 1 79 ? 15.184 -1.762 -15.507 1.00 84.69 79 VAL A C 1
ATOM 651 O O . VAL A 1 79 ? 14.037 -2.061 -15.170 1.00 84.69 79 VAL A O 1
ATOM 654 N N . VAL A 1 80 ? 16.258 -2.348 -14.968 1.00 88.00 80 VAL A N 1
ATOM 655 C CA . VAL A 1 80 ? 16.172 -3.411 -13.951 1.00 88.00 80 VAL A CA 1
ATOM 656 C C . VAL A 1 80 ? 15.529 -2.892 -12.666 1.00 88.00 80 VAL A C 1
ATOM 658 O O . VAL A 1 80 ? 14.590 -3.506 -12.159 1.00 88.00 80 VAL A O 1
ATOM 661 N N . VAL A 1 81 ? 15.984 -1.741 -12.160 1.00 88.12 81 VAL A N 1
ATOM 662 C CA . VAL A 1 81 ? 15.421 -1.121 -10.951 1.00 88.12 81 VAL A CA 1
ATOM 663 C C . VAL A 1 81 ? 13.941 -0.806 -11.157 1.00 88.12 81 VAL A C 1
ATOM 665 O O . VAL A 1 81 ? 13.111 -1.204 -10.342 1.00 88.12 81 VAL A O 1
ATOM 668 N N . SER A 1 82 ? 13.593 -0.178 -12.281 1.00 84.19 82 SER A N 1
ATOM 669 C CA . SER A 1 82 ? 12.205 0.079 -12.666 1.00 84.19 82 SER A CA 1
ATOM 670 C C . SER A 1 82 ? 11.352 -1.192 -12.620 1.00 84.19 82 SER A C 1
ATOM 672 O O . SER A 1 82 ? 10.295 -1.190 -11.990 1.00 84.19 82 SER A O 1
ATOM 674 N N . GLY A 1 83 ? 11.813 -2.286 -13.235 1.00 85.94 83 GLY A N 1
ATOM 675 C CA . GLY A 1 83 ? 11.088 -3.558 -13.259 1.00 85.94 83 GLY A CA 1
ATOM 676 C C . GLY A 1 83 ? 10.836 -4.139 -11.864 1.00 85.94 83 GLY A C 1
ATOM 677 O O . GLY A 1 83 ? 9.731 -4.600 -11.584 1.00 85.94 83 GLY A O 1
ATOM 678 N N . ILE A 1 84 ? 11.816 -4.050 -10.959 1.00 89.44 84 ILE A N 1
ATOM 679 C CA . ILE A 1 84 ? 11.665 -4.492 -9.562 1.00 89.44 84 ILE A CA 1
ATOM 680 C C . ILE A 1 84 ? 10.583 -3.673 -8.845 1.00 89.44 84 ILE A C 1
ATOM 682 O O . ILE A 1 84 ? 9.712 -4.245 -8.186 1.00 89.44 84 ILE A O 1
ATOM 686 N N . TYR A 1 85 ? 10.595 -2.347 -9.005 1.00 86.56 85 TYR A N 1
ATOM 687 C CA . TYR A 1 85 ? 9.569 -1.469 -8.429 1.00 86.56 85 TYR A CA 1
ATOM 688 C C . TYR A 1 85 ? 8.170 -1.757 -8.989 1.00 86.56 85 TYR A C 1
ATOM 690 O O . TYR A 1 85 ? 7.194 -1.729 -8.236 1.00 86.56 85 TYR A O 1
ATOM 698 N N . LEU A 1 86 ? 8.066 -2.092 -10.279 1.00 86.19 86 LEU A N 1
ATOM 699 C CA . LEU A 1 86 ? 6.805 -2.472 -10.916 1.00 86.19 86 LEU A CA 1
ATOM 700 C C . LEU A 1 86 ? 6.237 -3.745 -10.279 1.00 86.19 86 LEU A C 1
ATOM 702 O O . LEU A 1 86 ? 5.078 -3.777 -9.868 1.00 86.19 86 LEU A O 1
ATOM 706 N N . ILE A 1 87 ? 7.073 -4.777 -10.139 1.00 87.38 87 ILE A N 1
ATOM 707 C CA . ILE A 1 87 ? 6.682 -6.063 -9.550 1.00 87.38 87 ILE A CA 1
ATOM 708 C C . ILE A 1 87 ? 6.246 -5.879 -8.091 1.00 87.38 87 ILE A C 1
ATOM 710 O O . ILE A 1 87 ? 5.202 -6.396 -7.696 1.00 87.38 87 ILE A O 1
ATOM 714 N N . LEU A 1 88 ? 6.996 -5.110 -7.296 1.00 87.31 88 LEU A N 1
ATOM 715 C CA . LEU A 1 88 ? 6.640 -4.812 -5.905 1.00 87.31 88 LEU A CA 1
ATOM 716 C C . LEU A 1 88 ? 5.304 -4.075 -5.794 1.00 87.31 88 LEU A C 1
ATOM 718 O O . LEU A 1 88 ? 4.481 -4.427 -4.947 1.00 87.31 88 LEU A O 1
ATOM 722 N N . SER A 1 89 ? 5.067 -3.099 -6.670 1.00 83.00 89 SER A N 1
ATOM 723 C CA . SER A 1 89 ? 3.797 -2.380 -6.719 1.00 83.00 89 SER A CA 1
ATOM 724 C C . SER A 1 89 ? 2.626 -3.311 -7.055 1.00 83.00 89 SER A C 1
ATOM 726 O O . SER A 1 89 ? 1.606 -3.289 -6.363 1.00 83.00 89 SER A O 1
ATOM 728 N N . ILE A 1 90 ? 2.787 -4.191 -8.051 1.00 83.25 90 ILE A N 1
ATOM 729 C CA . ILE A 1 90 ? 1.774 -5.195 -8.401 1.00 83.25 90 ILE A CA 1
ATOM 730 C C . ILE A 1 90 ? 1.492 -6.103 -7.198 1.00 83.25 90 ILE A C 1
ATOM 732 O O . ILE A 1 90 ? 0.335 -6.300 -6.835 1.00 83.25 90 ILE A O 1
ATOM 736 N N . ILE A 1 91 ? 2.527 -6.621 -6.531 1.00 84.62 91 ILE A N 1
ATOM 737 C CA . ILE A 1 91 ? 2.370 -7.494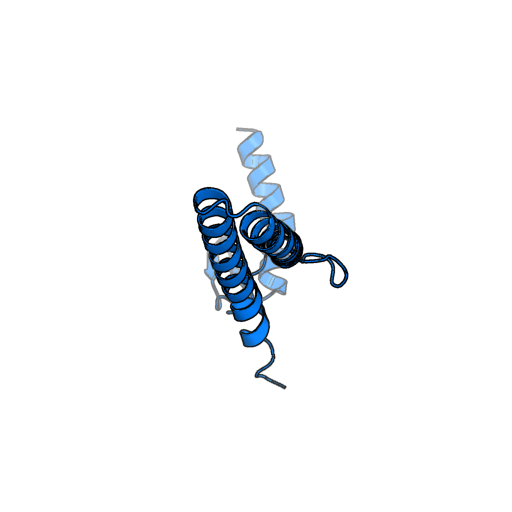 -5.358 1.00 84.62 91 ILE A CA 1
ATOM 738 C C . ILE A 1 91 ? 1.606 -6.779 -4.234 1.00 84.62 91 ILE A C 1
ATOM 740 O O . ILE A 1 91 ? 0.692 -7.363 -3.645 1.00 84.62 91 ILE A O 1
ATOM 744 N N . GLN A 1 92 ? 1.950 -5.522 -3.944 1.00 78.31 92 GLN A N 1
ATOM 745 C CA . GLN A 1 92 ? 1.270 -4.718 -2.929 1.00 78.31 92 GLN A CA 1
ATOM 746 C C . GLN A 1 92 ? -0.198 -4.476 -3.300 1.00 78.31 92 GLN A C 1
ATOM 748 O O . GLN A 1 92 ? -1.079 -4.676 -2.469 1.00 78.31 92 GLN A O 1
ATOM 753 N N . HIS A 1 93 ? -0.472 -4.125 -4.557 1.00 77.94 93 HIS A N 1
ATOM 754 C CA . HIS A 1 93 ? -1.827 -3.943 -5.066 1.00 77.94 93 HIS A CA 1
ATOM 755 C C . HIS A 1 93 ? -2.660 -5.221 -4.907 1.00 77.94 93 HIS A C 1
ATOM 757 O O . HIS A 1 93 ? -3.741 -5.189 -4.327 1.00 77.94 93 HIS A O 1
ATOM 763 N N . PHE A 1 94 ? -2.127 -6.377 -5.31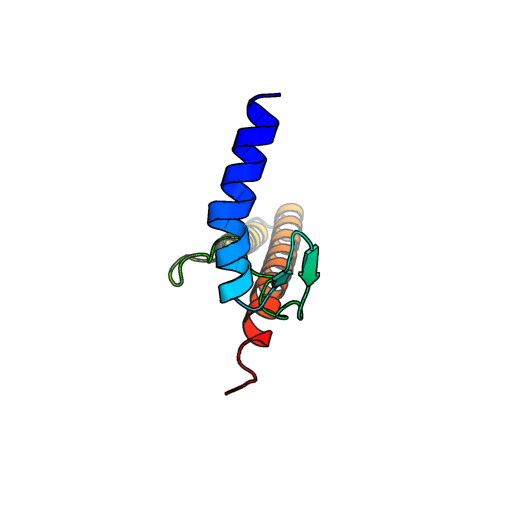1 1.00 73.31 94 PHE A N 1
ATOM 764 C CA . PHE A 1 94 ? -2.807 -7.663 -5.140 1.00 73.31 94 PHE A CA 1
ATOM 765 C C . PHE A 1 94 ? -3.088 -8.003 -3.673 1.00 73.31 94 PHE A C 1
ATOM 767 O O . PHE A 1 94 ? -4.126 -8.594 -3.379 1.00 73.31 94 PHE A O 1
ATOM 774 N N . ARG A 1 95 ? -2.189 -7.654 -2.744 1.00 69.00 95 ARG A N 1
ATOM 775 C CA . ARG A 1 95 ? -2.411 -7.847 -1.302 1.00 69.00 95 ARG A CA 1
ATOM 776 C C . ARG A 1 95 ? -3.575 -7.000 -0.799 1.00 69.00 95 ARG A C 1
ATOM 778 O O . ARG A 1 95 ? -4.421 -7.531 -0.089 1.00 69.00 95 A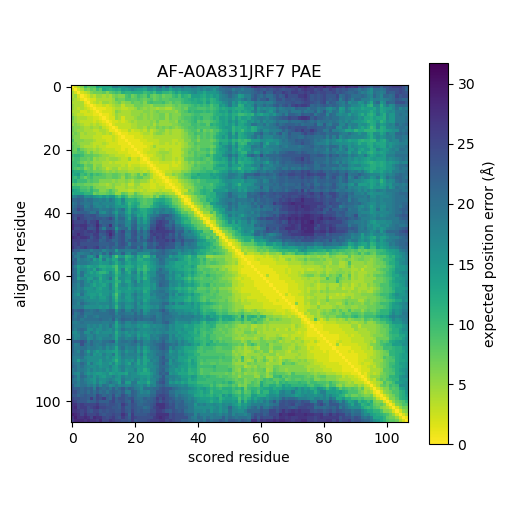RG A O 1
ATOM 785 N N . THR A 1 96 ? -3.643 -5.737 -1.206 1.00 67.12 96 THR A N 1
ATOM 786 C CA . THR A 1 96 ? -4.718 -4.821 -0.805 1.00 67.12 96 THR A CA 1
ATOM 787 C C . THR A 1 96 ? -6.063 -5.209 -1.428 1.00 67.12 96 THR A C 1
ATOM 789 O O . THR A 1 96 ? -7.075 -5.237 -0.735 1.00 67.12 96 THR A O 1
ATOM 792 N N . TYR A 1 97 ? -6.089 -5.595 -2.708 1.00 63.53 97 TYR A N 1
ATOM 793 C CA . TYR A 1 97 ? -7.329 -5.968 -3.406 1.00 63.53 97 TYR A CA 1
ATOM 794 C C . TYR A 1 97 ? -7.897 -7.322 -2.968 1.00 63.53 97 TYR A C 1
ATOM 796 O O . TYR A 1 97 ? -9.115 -7.484 -2.900 1.00 63.53 97 TYR A O 1
ATOM 804 N N . ARG A 1 98 ? -7.040 -8.295 -2.628 1.00 57.91 98 ARG A N 1
ATOM 805 C CA . ARG A 1 98 ? -7.487 -9.623 -2.169 1.00 57.91 98 ARG A CA 1
ATOM 806 C C . ARG A 1 98 ? -8.260 -9.563 -0.852 1.00 57.91 98 ARG A C 1
ATOM 808 O O . ARG A 1 98 ? -9.134 -10.389 -0.631 1.00 57.91 98 ARG A O 1
ATOM 815 N N . VAL A 1 99 ? -7.968 -8.579 -0.005 1.00 57.81 99 VAL A N 1
ATOM 816 C CA . VAL A 1 99 ? -8.735 -8.334 1.224 1.00 57.81 99 VAL A CA 1
ATOM 817 C C . VAL A 1 99 ? -10.139 -7.813 0.887 1.00 57.81 99 VAL A C 1
ATOM 819 O O . VAL A 1 99 ? -11.112 -8.252 1.490 1.00 57.81 99 VAL A O 1
ATOM 822 N N . PHE A 1 100 ? -10.274 -6.970 -0.142 1.00 54.97 100 PHE A N 1
ATOM 823 C CA . PHE A 1 100 ? -11.553 -6.363 -0.528 1.00 54.97 100 PHE A CA 1
ATOM 824 C C . PHE A 1 100 ? -12.525 -7.347 -1.207 1.00 54.97 100 PHE A C 1
ATOM 826 O O . PHE A 1 100 ? -13.730 -7.276 -0.983 1.00 54.97 100 PHE A O 1
ATOM 833 N N . SER A 1 101 ? -12.030 -8.296 -2.015 1.00 49.69 101 SER A N 1
ATOM 834 C CA . SER A 1 101 ? -12.902 -9.216 -2.773 1.00 49.69 101 SER A CA 1
ATOM 835 C C . SER A 1 101 ? -13.495 -10.369 -1.949 1.00 49.69 101 SER A C 1
ATOM 837 O O . SER A 1 101 ? -14.332 -11.101 -2.471 1.00 49.69 101 SER A O 1
ATOM 839 N N . SER A 1 102 ? -13.078 -10.547 -0.693 1.00 48.59 102 SER A N 1
ATOM 840 C CA . SER A 1 102 ? -13.637 -11.567 0.210 1.00 48.59 102 SER A CA 1
ATOM 841 C C . SER A 1 102 ? -14.962 -11.151 0.866 1.00 48.59 102 SER A C 1
ATOM 843 O O . SER A 1 102 ? -15.651 -11.994 1.422 1.00 48.59 102 SER A O 1
ATOM 845 N N . GLY A 1 103 ? -15.343 -9.869 0.773 1.00 45.75 103 GLY A N 1
ATOM 846 C CA . GLY A 1 103 ? -16.577 -9.337 1.365 1.00 45.75 103 GLY A CA 1
ATOM 847 C C . GLY A 1 103 ? -17.771 -9.224 0.413 1.00 45.75 103 GLY A C 1
ATOM 848 O O . GLY A 1 103 ? -18.824 -8.773 0.843 1.00 45.75 103 GLY A O 1
ATOM 849 N N . ASN A 1 104 ? -17.624 -9.590 -0.867 1.00 43.94 104 ASN A N 1
ATOM 850 C CA . ASN A 1 104 ? -18.666 -9.400 -1.891 1.00 43.94 104 ASN A CA 1
ATOM 851 C C . ASN A 1 104 ? -19.236 -10.724 -2.436 1.00 43.94 104 ASN A C 1
ATOM 853 O O . ASN A 1 104 ? -19.841 -10.738 -3.504 1.00 43.94 104 ASN A O 1
ATOM 857 N N . SER A 1 105 ? -18.988 -11.839 -1.738 1.00 42.09 105 SER A N 1
ATOM 858 C CA . SER A 1 105 ? -19.475 -13.184 -2.084 1.00 42.09 105 SER A CA 1
ATOM 859 C C . SER A 1 105 ? -20.672 -13.644 -1.240 1.00 42.09 105 SER A C 1
ATOM 861 O O . SER A 1 105 ? -20.995 -14.827 -1.261 1.00 42.09 105 SER A O 1
ATOM 863 N N . GLU A 1 106 ? -21.315 -12.734 -0.504 1.00 42.78 106 GLU A N 1
ATOM 864 C CA . GLU A 1 106 ? -22.552 -12.989 0.253 1.00 42.78 106 GLU A CA 1
ATOM 865 C C . GLU A 1 106 ? -23.641 -11.938 -0.054 1.00 42.78 106 GLU A C 1
ATOM 867 O O . GLU A 1 106 ? -24.279 -11.409 0.854 1.00 42.78 106 GLU A O 1
ATOM 872 N N . GLU A 1 107 ? -23.854 -11.624 -1.337 1.00 38.53 107 GLU A N 1
ATOM 873 C CA . GLU A 1 107 ? -25.150 -11.109 -1.822 1.00 38.53 107 GLU A CA 1
ATOM 874 C C . GLU A 1 107 ? -25.833 -12.151 -2.712 1.00 38.53 107 GLU A C 1
ATOM 876 O O . GLU A 1 107 ? -25.143 -12.721 -3.593 1.00 38.53 107 GLU A O 1
#

Solvent-accessible surface area (backbone atoms only — not comparable to full-atom values): 6311 Å² total; per-residue (Å²): 115,70,66,60,53,54,52,51,49,49,41,61,70,54,48,48,56,52,37,37,76,68,52,40,32,46,80,54,97,94,42,79,41,78,66,49,83,60,91,76,65,86,70,82,68,75,82,72,54,98,84,61,79,55,67,36,60,58,49,32,54,52,20,51,55,44,26,55,50,16,60,76,69,70,36,64,70,48,30,52,54,19,50,54,48,31,53,51,21,51,54,52,44,53,57,59,49,58,63,61,64,71,74,72,81,83,124

Secondary structure (DSSP, 8-state):
-HHHHHHHHHIIIIIHHHHHHTTSEEEETTEEEE----TTTT--S----TTSPPHHHHHHHHHHHHHHHHHHTT-HHHHHHHHHHHHHHHHHHHHHHHHHGGGSS--

pLDDT: mean 73.98, std 14.0, range [38.53, 91.81]